Protein AF-A0AAQ4FIK1-F1 (afdb_monomer_lite)

Sequence (157 aa):
MRRLEMDLELRKTTALIERERARQLELQAGSPQGSLAGERQTREEPLAYFVKRLKSFLIPIPIVPEVPVWLEGIESILRSYKLPDEVKSDLLLPLESGRISHLFSKLSTEQLESYDRVKKTILSELRLSPGDYLRPARNETWLHFASRIESYHAVCM

Organism: Amblyomma americanum (NCBI:txid6943)

Radius of gyration: 33.9 Å; chains: 1; bounding box: 56×31×108 Å

Foldseek 3Di:
DVVVVVVVVVVVVVVVVVVVVVVVVCVVVPDDDDDVPPPVVVVVVVVVVVVVVLVVQLAAQDPDLQNLVSVVSVVVVCVVVVDQQLVVLVSNQVSDDPQCVVVVVVDDSVQSNHNVSSVVSVLVSSPDDPVLLVDPDDPDDPVNSVVSNVSNVVPPD

Structure (mmCIF, N/CA/C/O backbone):
data_AF-A0AAQ4FIK1-F1
#
_entry.id   AF-A0AAQ4FIK1-F1
#
loop_
_atom_site.group_PDB
_atom_site.id
_atom_site.type_symbol
_atom_site.label_atom_id
_atom_site.label_alt_id
_atom_site.label_comp_id
_atom_site.label_asym_id
_atom_site.label_entity_id
_atom_site.label_seq_id
_atom_site.pdbx_PDB_ins_code
_atom_site.Cartn_x
_atom_site.Cartn_y
_atom_site.Cartn_z
_atom_site.occupancy
_atom_site.B_iso_or_equiv
_atom_site.auth_seq_id
_atom_site.auth_comp_id
_atom_site.auth_asym_id
_atom_site.auth_atom_id
_atom_site.pdbx_PDB_model_num
ATOM 1 N N . MET A 1 1 ? -31.280 16.502 89.162 1.00 61.34 1 MET A N 1
ATOM 2 C CA . MET A 1 1 ? -30.164 17.157 88.447 1.00 61.34 1 MET A CA 1
ATOM 3 C C . MET A 1 1 ? -29.283 16.140 87.720 1.00 61.34 1 MET A C 1
ATOM 5 O O . MET A 1 1 ? -29.426 16.058 86.513 1.00 61.34 1 MET A O 1
ATOM 9 N N . ARG A 1 2 ? -28.543 15.244 88.398 1.00 70.56 2 ARG A N 1
ATOM 10 C CA . ARG A 1 2 ? -27.608 14.289 87.741 1.00 70.56 2 ARG A CA 1
ATOM 11 C C . ARG A 1 2 ? -28.176 13.380 86.635 1.00 70.56 2 ARG A C 1
ATOM 13 O O . ARG A 1 2 ? -27.491 13.121 85.658 1.00 70.56 2 ARG A O 1
ATOM 20 N N . ARG A 1 3 ? -29.420 12.894 86.751 1.00 71.81 3 ARG A N 1
ATOM 21 C CA . ARG A 1 3 ? -30.043 12.070 85.688 1.00 71.81 3 ARG A CA 1
ATOM 22 C C . ARG A 1 3 ? -30.346 12.865 84.416 1.00 71.81 3 ARG A C 1
ATOM 24 O O . ARG A 1 3 ? -30.186 12.340 83.328 1.00 71.81 3 ARG A O 1
ATOM 31 N N . LEU A 1 4 ? -30.746 14.128 84.564 1.00 82.12 4 LEU A N 1
ATOM 32 C CA . LEU A 1 4 ? -31.037 15.003 83.427 1.00 82.12 4 LEU A CA 1
ATOM 33 C C . LEU A 1 4 ? -29.752 15.400 82.701 1.00 82.12 4 LEU A C 1
ATOM 35 O O . LEU A 1 4 ? -29.753 15.476 81.482 1.00 82.12 4 LEU A O 1
ATOM 39 N N . GLU A 1 5 ? -28.661 15.610 83.438 1.00 83.44 5 GLU A N 1
ATOM 40 C CA . GLU A 1 5 ? -27.334 15.865 82.863 1.00 83.44 5 GLU A CA 1
ATOM 41 C C . GLU A 1 5 ? -26.837 14.653 82.066 1.00 83.44 5 GLU A C 1
ATOM 43 O O . GLU A 1 5 ? -26.422 14.808 80.920 1.00 83.44 5 GLU A O 1
ATOM 48 N N . MET A 1 6 ? -26.987 13.449 82.624 1.00 85.62 6 MET A N 1
ATOM 49 C CA . MET A 1 6 ? -26.626 12.192 81.964 1.00 85.62 6 MET A CA 1
ATOM 50 C C . MET A 1 6 ? -27.454 11.935 80.693 1.00 85.62 6 MET A C 1
ATOM 52 O O . MET A 1 6 ? -26.894 11.569 79.663 1.00 85.62 6 MET A O 1
ATOM 56 N N . ASP A 1 7 ? -28.765 12.193 80.715 1.00 86.31 7 ASP A N 1
ATOM 57 C CA . ASP A 1 7 ? -29.617 12.077 79.521 1.00 86.31 7 ASP A CA 1
ATOM 58 C C . ASP A 1 7 ? -29.239 13.098 78.437 1.00 86.31 7 ASP A C 1
ATOM 60 O O . ASP A 1 7 ? -29.329 12.821 77.238 1.00 86.31 7 ASP A O 1
ATOM 64 N N . LEU A 1 8 ? -28.803 14.291 78.845 1.00 90.50 8 LEU A N 1
ATOM 65 C CA . LEU A 1 8 ? -28.378 15.351 77.933 1.00 90.50 8 LEU A CA 1
ATOM 66 C C . LEU A 1 8 ? -27.020 15.015 77.299 1.00 90.50 8 LEU A C 1
ATOM 68 O O . LEU A 1 8 ? -26.833 15.236 76.102 1.00 90.50 8 LEU A O 1
ATOM 72 N N . GLU A 1 9 ? -26.098 14.427 78.062 1.00 86.62 9 GLU A N 1
ATOM 73 C CA . GLU A 1 9 ? -24.845 13.883 77.532 1.00 86.62 9 GLU A CA 1
ATOM 74 C C . GLU A 1 9 ? -25.092 12.730 76.561 1.00 86.62 9 GLU A C 1
ATOM 76 O O . GLU A 1 9 ? -24.559 12.751 75.451 1.00 86.62 9 GLU A O 1
ATOM 81 N N . LEU A 1 10 ? -25.976 11.789 76.904 1.00 85.75 10 LEU A N 1
ATOM 82 C CA . LEU A 1 10 ? -26.337 10.684 76.015 1.00 85.75 10 LEU A CA 1
ATOM 83 C C . LEU A 1 10 ? -26.897 11.202 74.686 1.00 85.75 10 LEU A C 1
ATOM 85 O O . LEU A 1 10 ? -26.406 10.815 73.627 1.00 85.75 10 LEU A O 1
ATOM 89 N N . ARG A 1 11 ? -27.823 12.168 74.719 1.00 86.69 11 ARG A N 1
ATOM 90 C CA . ARG A 1 11 ? -28.370 12.792 73.499 1.00 86.69 11 ARG A CA 1
ATOM 91 C C . ARG A 1 11 ? -27.316 13.515 72.662 1.00 86.69 11 ARG A C 1
ATOM 93 O O . ARG A 1 11 ? -27.373 13.482 71.434 1.00 86.69 11 ARG A O 1
ATOM 100 N N . LYS A 1 12 ? -26.346 14.170 73.307 1.00 86.81 12 LYS A N 1
ATOM 101 C CA . LYS A 1 12 ? -25.224 14.808 72.604 1.00 86.81 12 LYS A CA 1
ATOM 102 C C . LYS A 1 12 ? -24.341 13.767 71.921 1.00 86.81 12 LYS A C 1
ATOM 104 O O . LYS A 1 12 ? -23.968 13.961 70.767 1.00 86.81 12 LYS A O 1
ATOM 109 N N . THR A 1 13 ? -24.040 12.657 72.597 1.00 85.94 13 THR A N 1
ATOM 110 C CA . THR A 1 13 ? -23.215 11.586 72.016 1.00 85.94 13 THR A CA 1
ATOM 111 C C . THR A 1 13 ? -23.900 10.901 70.836 1.00 85.94 13 THR A C 1
ATOM 113 O O . THR A 1 13 ? -23.260 10.702 69.805 1.00 85.94 13 THR A O 1
ATOM 116 N N . THR A 1 14 ? -25.204 10.621 70.919 1.00 86.81 14 THR A N 1
ATOM 117 C CA . THR A 1 14 ? -25.946 10.001 69.812 1.00 86.81 14 THR A CA 1
ATOM 118 C C . THR A 1 14 ? -26.007 10.914 68.590 1.00 86.81 14 THR A C 1
ATOM 120 O O . THR A 1 14 ? -25.747 10.452 67.483 1.00 86.81 14 THR A O 1
ATOM 123 N N . ALA A 1 15 ? -26.238 12.217 68.786 1.00 88.06 15 ALA A N 1
ATOM 124 C CA . ALA A 1 15 ? -26.264 13.190 67.692 1.00 88.06 15 ALA A CA 1
ATOM 125 C C . ALA A 1 15 ? -24.904 13.320 66.977 1.00 88.06 15 ALA A C 1
ATOM 127 O O . ALA A 1 15 ? -24.850 13.498 65.759 1.00 88.06 15 ALA A O 1
ATOM 128 N N . LEU A 1 16 ? -23.792 13.205 67.713 1.00 84.75 16 LEU A N 1
ATOM 129 C CA . LEU A 1 16 ? -22.450 13.202 67.121 1.00 84.75 16 LEU A CA 1
ATOM 130 C C . LEU A 1 16 ? -22.192 11.934 66.297 1.00 84.75 16 LEU A C 1
ATOM 132 O O . LEU A 1 16 ? -21.652 12.026 65.196 1.00 84.75 16 LEU A O 1
ATOM 136 N N . ILE A 1 17 ? -22.617 10.771 66.798 1.00 88.56 17 ILE A N 1
ATOM 137 C CA . ILE A 1 17 ? -22.482 9.489 66.090 1.00 88.56 17 ILE A CA 1
ATOM 138 C C . ILE A 1 17 ? -23.308 9.492 64.798 1.00 88.56 17 ILE A C 1
ATOM 140 O O . ILE A 1 17 ? -22.825 9.046 63.758 1.00 88.56 17 ILE A O 1
ATOM 144 N N . GLU A 1 18 ? -24.536 10.009 64.838 1.00 84.69 18 GLU A N 1
ATOM 145 C CA . GLU A 1 18 ? -25.390 10.134 63.651 1.00 84.69 18 GLU A CA 1
ATOM 146 C C . GLU A 1 18 ? -24.787 11.080 62.609 1.00 84.69 18 GLU A C 1
ATOM 148 O O . GLU A 1 18 ? -24.756 10.746 61.424 1.00 84.69 18 GLU A O 1
ATOM 153 N N . ARG A 1 19 ? -24.230 12.217 63.046 1.00 82.19 19 ARG A N 1
ATOM 154 C CA . ARG A 1 19 ? -23.556 13.171 62.157 1.00 82.19 19 ARG A CA 1
ATOM 155 C C . ARG A 1 19 ? -22.322 12.568 61.484 1.00 82.19 19 ARG A C 1
ATOM 157 O O . ARG A 1 19 ? -22.110 12.801 60.296 1.00 82.19 19 ARG A O 1
ATOM 164 N N . GLU A 1 20 ? -21.529 11.787 62.213 1.00 79.00 20 GLU A N 1
ATOM 165 C CA . GLU A 1 20 ? -20.343 11.135 61.647 1.00 79.00 20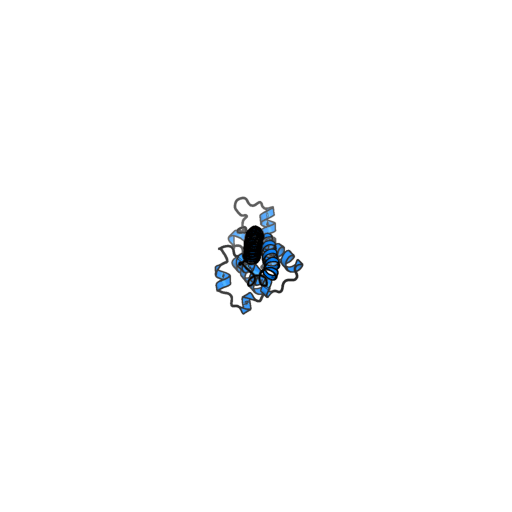 GLU A CA 1
ATOM 166 C C . GLU A 1 20 ? -20.727 10.025 60.656 1.00 79.00 20 GLU A C 1
ATOM 168 O O . GLU A 1 20 ? -20.128 9.916 59.588 1.00 79.00 20 GLU A O 1
ATOM 173 N N . ARG A 1 21 ? -21.792 9.262 60.942 1.00 83.00 21 ARG A N 1
ATOM 174 C CA . ARG A 1 21 ? -22.344 8.273 59.999 1.00 83.00 21 ARG A CA 1
ATOM 175 C C . ARG A 1 21 ? -22.876 8.922 58.723 1.00 83.00 21 ARG A C 1
ATOM 177 O O . ARG A 1 21 ? -22.617 8.407 57.639 1.00 83.00 21 ARG A O 1
ATOM 184 N N . ALA A 1 22 ? -23.573 10.054 58.836 1.00 80.75 22 ALA A N 1
ATOM 185 C CA . ALA A 1 22 ? -24.038 10.816 57.677 1.00 80.75 22 ALA A CA 1
ATOM 186 C C . ALA A 1 22 ? -22.858 11.306 56.821 1.00 80.75 22 ALA A C 1
ATOM 188 O O . ALA A 1 22 ? -22.870 11.142 55.605 1.00 80.75 22 ALA A O 1
ATOM 189 N N . ARG A 1 23 ? -21.788 11.795 57.462 1.00 80.25 23 ARG A N 1
ATOM 190 C CA . ARG A 1 23 ? -20.560 12.218 56.776 1.00 80.25 23 ARG A CA 1
ATOM 191 C C . ARG A 1 23 ? -19.854 11.058 56.067 1.00 80.25 23 ARG A C 1
ATOM 193 O O . ARG A 1 23 ? -19.359 11.230 54.958 1.00 80.25 23 ARG A O 1
ATOM 200 N N . GLN A 1 24 ? -19.820 9.874 56.679 1.00 77.06 24 GLN A N 1
ATOM 201 C CA . GLN A 1 24 ? -19.264 8.668 56.055 1.00 77.06 24 GLN A CA 1
ATOM 202 C C . GLN A 1 24 ? -20.101 8.188 54.862 1.00 77.06 24 GLN A C 1
ATOM 204 O O . GLN A 1 24 ? -19.531 7.786 53.851 1.00 77.06 24 GLN A O 1
ATOM 209 N N . LEU A 1 25 ? -21.433 8.272 54.947 1.00 70.44 25 LEU A N 1
ATOM 210 C CA . LEU A 1 25 ? -22.330 7.972 53.827 1.00 70.44 25 LEU A CA 1
ATOM 211 C C . LEU A 1 25 ? -22.164 8.978 52.682 1.00 70.44 25 LEU A C 1
ATOM 213 O O . LEU A 1 25 ? -22.141 8.568 51.529 1.00 70.44 25 LEU A O 1
ATOM 217 N N . GLU A 1 26 ? -21.975 10.265 52.979 1.00 68.81 26 GLU A N 1
ATOM 218 C CA . GLU A 1 26 ? -21.667 11.288 51.969 1.00 68.81 26 GLU A CA 1
ATOM 219 C C . GLU A 1 26 ? -20.290 11.077 51.325 1.00 68.81 26 GLU A C 1
ATOM 221 O O . GLU A 1 26 ? -20.147 11.270 50.122 1.00 68.81 26 GLU A O 1
ATOM 226 N N . LEU A 1 27 ? -19.288 10.620 52.083 1.00 66.00 27 LEU A N 1
ATOM 227 C CA . LEU A 1 27 ? -17.973 10.246 51.546 1.00 66.00 27 LEU A CA 1
ATOM 228 C C . LEU A 1 27 ? -18.031 8.977 50.677 1.00 66.00 27 LEU A C 1
ATOM 230 O O . LEU A 1 27 ? -17.280 8.875 49.712 1.00 66.00 27 LEU A O 1
ATOM 234 N N . GLN A 1 28 ? -18.924 8.029 50.986 1.00 60.69 28 GLN A N 1
ATOM 235 C CA . GLN A 1 28 ? -19.163 6.838 50.157 1.00 60.69 28 GLN A CA 1
ATOM 236 C C . GLN A 1 28 ? -20.046 7.129 48.932 1.00 60.69 28 GLN A C 1
ATOM 238 O O . GLN A 1 28 ? -19.845 6.526 47.881 1.00 60.69 28 GLN A O 1
ATOM 243 N N . ALA A 1 29 ? -20.998 8.061 49.038 1.00 62.69 29 ALA A N 1
ATOM 244 C CA . ALA A 1 29 ? -21.855 8.501 47.934 1.00 62.69 29 ALA A CA 1
ATOM 245 C C . ALA A 1 29 ? -21.169 9.544 47.028 1.00 62.69 29 ALA A C 1
ATOM 247 O O . ALA A 1 29 ? -21.530 9.701 45.862 1.00 62.69 29 ALA A O 1
ATOM 248 N N . GLY A 1 30 ? -20.149 10.235 47.541 1.00 50.31 30 GLY A N 1
ATOM 249 C CA . GLY A 1 30 ? -19.301 11.195 46.840 1.00 50.31 30 GLY A CA 1
ATOM 250 C C . GLY A 1 30 ? -18.227 10.539 45.971 1.00 50.31 30 GLY A C 1
ATOM 251 O O . GLY A 1 30 ? -17.042 10.814 46.128 1.00 50.31 30 GLY A O 1
ATOM 252 N N . SER A 1 31 ? -18.635 9.701 45.020 1.00 43.28 31 SER A N 1
ATOM 253 C CA . SER A 1 31 ? -17.863 9.434 43.796 1.00 43.28 31 SER A CA 1
ATOM 254 C C . SER A 1 31 ? -18.781 9.495 42.575 1.00 43.28 31 SER A C 1
ATOM 256 O O . SER A 1 31 ? -19.230 8.464 42.077 1.00 43.28 31 SER A O 1
ATOM 258 N N . PRO A 1 32 ? -19.083 10.696 42.056 1.00 52.56 32 PRO A N 1
ATOM 259 C CA . PRO A 1 32 ? -19.741 10.847 40.775 1.00 52.56 32 PRO A CA 1
ATOM 260 C C . PRO A 1 32 ? -18.686 11.146 39.709 1.00 52.56 32 PRO A C 1
ATOM 262 O O . PRO A 1 32 ? -18.348 12.306 39.498 1.00 52.56 32 PRO A O 1
ATOM 265 N N . GLN A 1 33 ? -18.183 10.124 39.013 1.00 43.94 33 GLN A N 1
ATOM 266 C CA . GLN A 1 33 ? -17.722 10.294 37.630 1.00 43.94 33 GLN A CA 1
ATOM 267 C C . GLN A 1 33 ? -17.548 8.946 36.913 1.00 43.94 33 GLN A C 1
ATOM 269 O O . GLN A 1 33 ? -16.625 8.190 37.187 1.00 43.94 33 GLN A O 1
ATOM 274 N N . GLY A 1 34 ? -18.432 8.698 35.937 1.00 42.19 34 GLY A N 1
ATOM 275 C CA . GLY A 1 34 ? -18.149 7.839 34.783 1.00 42.19 34 GLY A CA 1
ATOM 276 C C . GLY A 1 34 ? -18.676 6.402 34.836 1.00 42.19 34 GLY A C 1
ATOM 277 O O . GLY A 1 34 ? -17.900 5.466 34.952 1.00 42.19 34 GLY A O 1
ATOM 278 N N . SER A 1 35 ? -19.980 6.182 34.651 1.00 41.78 35 SER A N 1
ATOM 279 C CA . SER A 1 35 ? -20.513 4.831 34.351 1.00 41.78 35 SER A CA 1
ATOM 280 C C . SER A 1 35 ? -21.484 4.789 33.169 1.00 41.78 35 SER A C 1
ATOM 282 O O . SER A 1 35 ? -22.303 3.889 33.059 1.00 41.78 35 SER A O 1
ATOM 284 N N . LEU A 1 36 ? -21.348 5.726 32.226 1.00 44.84 36 LEU A N 1
ATOM 285 C CA . LEU A 1 36 ? -22.012 5.652 30.913 1.00 44.84 36 LEU A CA 1
ATOM 286 C C . LEU A 1 36 ? -21.019 5.630 29.733 1.00 44.84 36 LEU A C 1
ATOM 288 O O . LEU A 1 36 ? -21.421 5.768 28.584 1.00 44.84 36 LEU A O 1
ATOM 292 N N . ALA A 1 37 ? -19.723 5.426 30.001 1.00 42.28 37 ALA A N 1
ATOM 293 C CA . ALA A 1 37 ? -18.670 5.313 28.980 1.00 42.28 37 ALA A CA 1
ATOM 294 C C . ALA A 1 37 ? -17.987 3.927 28.935 1.00 42.28 37 ALA A C 1
ATOM 296 O O . ALA A 1 37 ? -17.124 3.696 28.093 1.00 42.28 37 ALA A O 1
ATOM 297 N N . GLY A 1 38 ? -18.376 2.993 29.811 1.00 41.16 38 GLY A N 1
ATOM 298 C CA . GLY A 1 38 ? -17.659 1.727 30.023 1.00 41.16 38 GLY A CA 1
ATOM 299 C C . GLY A 1 38 ? -17.858 0.648 28.954 1.00 41.16 38 GLY A C 1
ATOM 300 O O . GLY A 1 38 ? -17.081 -0.298 28.911 1.00 41.16 38 GLY A O 1
ATOM 301 N N . GLU A 1 39 ? -18.845 0.780 28.065 1.00 44.66 39 GLU A N 1
ATOM 302 C CA . GLU A 1 39 ? -19.131 -0.255 27.052 1.00 44.66 39 GLU A CA 1
ATOM 303 C C . GLU A 1 39 ? -18.554 0.045 25.660 1.00 44.66 39 GLU A C 1
ATOM 305 O O . GLU A 1 39 ? -18.579 -0.819 24.786 1.00 44.66 39 GLU A O 1
ATOM 310 N N . ARG A 1 40 ? -17.980 1.236 25.430 1.00 45.97 40 ARG A N 1
ATOM 311 C CA . ARG A 1 40 ? -17.249 1.527 24.176 1.00 45.97 40 ARG A CA 1
ATOM 312 C C . ARG A 1 40 ? -15.749 1.247 24.275 1.00 45.97 40 ARG A C 1
ATOM 314 O O . ARG A 1 40 ? -15.122 0.925 23.270 1.00 45.97 40 ARG A O 1
ATOM 321 N N . GLN A 1 41 ? -15.184 1.285 25.480 1.00 46.22 41 GLN A N 1
ATOM 322 C CA . GLN A 1 41 ? -13.737 1.172 25.690 1.00 46.22 41 GLN A CA 1
ATOM 323 C C . GLN A 1 41 ? -13.179 -0.244 25.495 1.00 46.22 41 GLN A C 1
ATOM 325 O O . GLN A 1 41 ? -12.049 -0.397 25.042 1.00 46.22 41 GLN A O 1
ATOM 330 N N . THR A 1 42 ? -13.973 -1.291 25.717 1.00 47.94 42 THR A N 1
ATOM 331 C CA . THR A 1 42 ? -13.493 -2.681 25.608 1.00 47.94 42 THR A CA 1
ATOM 332 C C . THR A 1 42 ? -13.340 -3.171 24.164 1.00 47.94 42 THR A C 1
ATOM 334 O O . THR A 1 42 ? -12.629 -4.144 23.919 1.00 47.94 42 THR A O 1
ATOM 337 N N . ARG A 1 43 ? -13.982 -2.512 23.186 1.00 49.44 43 ARG A N 1
ATOM 338 C CA . ARG A 1 43 ? -13.912 -2.899 21.762 1.00 49.44 43 ARG A CA 1
ATOM 339 C C . ARG A 1 43 ? -12.945 -2.040 20.942 1.00 49.44 43 ARG A C 1
ATOM 341 O O . ARG A 1 43 ? -12.443 -2.509 19.921 1.00 49.44 43 ARG A O 1
ATOM 348 N N . GLU A 1 44 ? -12.644 -0.825 21.397 1.00 52.31 44 GLU A N 1
ATOM 349 C CA . GLU A 1 44 ? -11.694 0.082 20.740 1.00 52.31 44 GLU A CA 1
ATOM 350 C C . GLU A 1 44 ? -10.226 -0.259 21.044 1.00 52.31 44 GLU A C 1
ATOM 352 O O . GLU A 1 44 ? -9.384 -0.120 20.158 1.00 52.31 44 GLU A O 1
ATOM 357 N N . GLU A 1 45 ? -9.906 -0.780 22.234 1.00 55.28 45 GLU A N 1
ATOM 358 C CA . GLU A 1 45 ? -8.543 -1.219 22.588 1.00 55.28 45 GLU A CA 1
ATOM 359 C C . GLU A 1 45 ? -7.975 -2.307 21.650 1.00 55.28 45 GLU A C 1
ATOM 361 O O . GLU A 1 45 ? -6.834 -2.158 21.195 1.00 55.28 45 GLU A O 1
ATOM 366 N N . PRO A 1 46 ? -8.741 -3.353 21.267 1.00 65.81 46 PRO A N 1
ATOM 367 C CA . PRO A 1 46 ? -8.312 -4.311 20.253 1.00 65.81 46 PRO A CA 1
ATOM 368 C C . PRO A 1 46 ? -8.043 -3.651 18.900 1.00 65.81 46 PRO A C 1
ATOM 370 O O . PRO A 1 46 ? -6.996 -3.882 18.297 1.00 65.81 46 PRO A O 1
ATOM 373 N N . LEU A 1 47 ? -8.958 -2.801 18.419 1.00 63.97 47 LEU A N 1
ATOM 374 C CA . LEU A 1 47 ? -8.834 -2.171 17.103 1.00 63.97 47 LEU A CA 1
ATOM 375 C C . LEU A 1 47 ? -7.636 -1.216 17.058 1.00 63.97 47 LEU A C 1
ATOM 377 O O . LEU A 1 47 ? -6.835 -1.276 16.130 1.00 63.97 47 LEU A O 1
ATOM 381 N N . ALA A 1 48 ? -7.467 -0.381 18.084 1.00 65.06 48 ALA A N 1
ATOM 382 C CA . ALA A 1 48 ? -6.332 0.525 18.208 1.00 65.06 48 ALA A CA 1
ATOM 383 C C . ALA A 1 48 ? -5.001 -0.240 18.276 1.00 65.06 48 ALA A C 1
ATOM 385 O O . ALA A 1 48 ? -4.018 0.179 17.658 1.00 65.06 48 ALA A O 1
ATOM 386 N N . TYR A 1 49 ? -4.972 -1.388 18.960 1.00 68.75 49 TYR A N 1
ATOM 387 C CA . TYR A 1 49 ? -3.822 -2.290 18.979 1.00 68.75 49 TYR A CA 1
ATOM 388 C C . TYR A 1 49 ? -3.500 -2.841 17.582 1.00 68.75 49 TYR A C 1
ATOM 390 O O . TYR A 1 49 ? -2.349 -2.756 17.147 1.00 68.75 49 TYR A O 1
ATOM 398 N N . PHE A 1 50 ? -4.499 -3.337 16.843 1.00 66.25 50 PHE A N 1
ATOM 399 C CA . PHE A 1 50 ? -4.306 -3.837 15.477 1.00 66.25 50 PHE A CA 1
ATOM 400 C C . PHE A 1 50 ? -3.882 -2.734 14.511 1.00 66.25 50 PHE A C 1
ATOM 402 O O . PHE A 1 50 ? -2.945 -2.939 13.747 1.00 66.25 50 PHE A O 1
ATOM 409 N N . VAL A 1 51 ? -4.490 -1.549 14.589 1.00 66.88 51 VAL A N 1
ATOM 410 C CA . VAL A 1 51 ? -4.110 -0.380 13.784 1.00 66.88 51 VAL A CA 1
ATOM 411 C C . VAL A 1 51 ? -2.679 0.047 14.096 1.00 66.88 51 VAL A C 1
ATOM 413 O O . VAL A 1 51 ? -1.915 0.321 13.176 1.00 66.88 51 VAL A O 1
ATOM 416 N N . LYS A 1 52 ? -2.271 0.067 15.370 1.00 68.31 52 LYS A N 1
ATOM 417 C CA . LYS A 1 52 ? -0.890 0.380 15.766 1.00 68.31 52 LYS A CA 1
ATOM 418 C C . LYS A 1 52 ? 0.099 -0.657 15.229 1.00 68.31 52 LYS A C 1
ATOM 420 O O . LYS A 1 52 ? 1.165 -0.284 14.744 1.00 68.31 52 LYS A O 1
ATOM 425 N N . ARG A 1 53 ? -0.262 -1.942 15.275 1.00 68.44 53 ARG A N 1
ATOM 426 C CA . ARG A 1 53 ? 0.558 -3.032 14.731 1.00 68.44 53 ARG A CA 1
ATOM 427 C C . ARG A 1 53 ? 0.660 -2.948 13.212 1.00 68.44 53 ARG A C 1
ATOM 429 O O . ARG A 1 53 ? 1.761 -2.972 12.681 1.00 68.44 53 ARG A O 1
ATOM 436 N N . LEU A 1 54 ? -0.463 -2.771 12.523 1.00 66.38 54 LEU A N 1
ATOM 437 C CA . LEU A 1 54 ? -0.508 -2.604 11.073 1.00 66.38 54 LEU A CA 1
ATOM 438 C C . LEU A 1 54 ? 0.300 -1.380 10.649 1.00 66.38 54 LEU A C 1
ATOM 440 O O . LEU A 1 54 ? 1.200 -1.524 9.839 1.00 66.38 54 LEU A O 1
ATOM 444 N N . LYS A 1 55 ? 0.111 -0.216 11.278 1.00 65.44 55 LYS A N 1
ATOM 445 C CA . LYS A 1 55 ? 0.927 0.982 11.008 1.00 65.44 55 LYS A CA 1
ATOM 446 C C . LYS A 1 55 ? 2.427 0.756 11.204 1.00 65.44 55 LYS A C 1
ATOM 448 O O . LYS A 1 55 ? 3.214 1.372 10.502 1.00 65.44 55 LYS A O 1
ATOM 453 N N . SER A 1 56 ? 2.833 -0.119 12.129 1.00 66.44 56 SER A N 1
ATOM 454 C CA . SER A 1 56 ? 4.252 -0.465 12.297 1.00 66.44 56 SER A CA 1
ATOM 455 C C . SER A 1 56 ? 4.813 -1.340 11.168 1.00 66.44 56 SER A C 1
ATOM 457 O O . SER A 1 56 ? 6.016 -1.318 10.934 1.00 66.44 56 SER A O 1
ATOM 459 N N . PHE A 1 57 ? 3.957 -2.081 10.457 1.00 64.50 57 PHE A N 1
ATOM 460 C CA . PHE A 1 57 ? 4.333 -2.907 9.303 1.00 64.50 57 PHE A CA 1
ATOM 461 C C . PHE A 1 57 ? 4.166 -2.185 7.967 1.00 64.50 57 PHE A C 1
ATOM 463 O O . PHE A 1 57 ? 4.864 -2.484 7.001 1.00 64.50 57 PHE A O 1
ATOM 470 N N . LEU A 1 58 ? 3.230 -1.245 7.909 1.00 66.44 58 LEU A N 1
ATOM 471 C CA . LEU A 1 58 ? 2.918 -0.476 6.724 1.00 66.44 58 LEU A CA 1
ATOM 472 C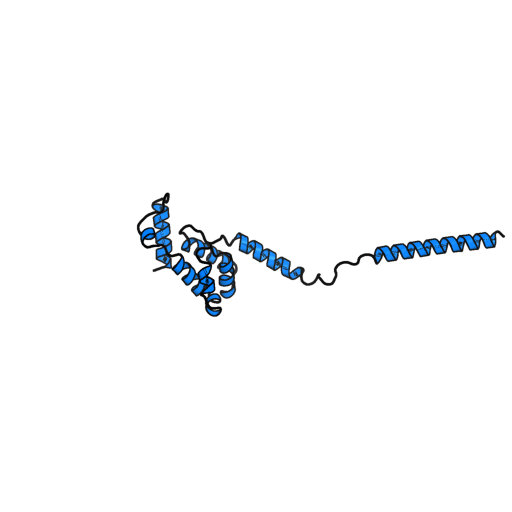 C . LEU A 1 58 ? 3.893 0.705 6.624 1.00 66.44 58 LEU A C 1
ATOM 474 O O . LEU A 1 58 ? 3.595 1.837 7.002 1.00 66.44 58 LEU A O 1
ATOM 478 N N . ILE A 1 59 ? 5.103 0.399 6.155 1.00 67.38 59 ILE A N 1
ATOM 479 C CA . ILE A 1 59 ? 6.106 1.400 5.785 1.00 67.38 59 ILE A CA 1
ATOM 480 C C . ILE A 1 59 ? 5.518 2.221 4.626 1.00 67.38 59 ILE A C 1
ATOM 482 O O . ILE A 1 59 ? 5.025 1.609 3.673 1.00 67.38 59 ILE A O 1
ATOM 486 N N . PRO A 1 60 ? 5.557 3.568 4.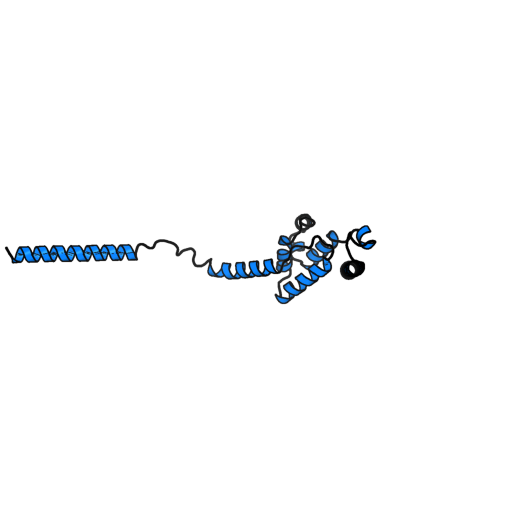673 1.00 66.62 60 PRO A N 1
ATOM 487 C CA . PRO A 1 60 ? 5.099 4.407 3.569 1.00 66.62 60 PRO A CA 1
ATOM 488 C C . PRO A 1 60 ? 5.734 3.983 2.247 1.00 66.62 60 PRO A C 1
ATOM 490 O O . PRO A 1 60 ? 6.871 3.504 2.234 1.00 66.62 60 PRO A O 1
ATOM 493 N N . ILE A 1 61 ? 5.020 4.197 1.140 1.00 66.00 61 ILE A N 1
ATOM 494 C CA . ILE A 1 61 ? 5.527 3.845 -0.189 1.00 66.00 61 ILE A CA 1
ATOM 495 C C . ILE A 1 61 ? 6.914 4.469 -0.387 1.00 66.00 61 ILE A C 1
ATOM 497 O O . ILE A 1 61 ? 7.046 5.696 -0.261 1.00 66.00 61 ILE A O 1
ATOM 501 N N . PRO A 1 62 ? 7.951 3.662 -0.682 1.00 63.94 62 PRO A N 1
ATOM 502 C CA . PRO A 1 62 ? 9.288 4.183 -0.867 1.00 63.94 62 PRO A CA 1
ATOM 503 C C . PRO A 1 62 ? 9.289 5.177 -2.029 1.00 63.94 62 PRO A C 1
ATOM 505 O O . PRO A 1 62 ? 8.727 4.942 -3.094 1.00 63.94 62 PRO A O 1
ATOM 508 N N . ILE A 1 63 ? 9.956 6.312 -1.818 1.00 61.19 63 ILE A N 1
ATOM 509 C CA . ILE A 1 63 ? 10.215 7.321 -2.862 1.00 61.19 63 ILE A CA 1
ATOM 510 C C . ILE A 1 63 ? 11.216 6.767 -3.904 1.00 61.19 63 ILE A C 1
ATOM 512 O O . ILE A 1 63 ? 11.333 7.286 -5.016 1.00 61.19 63 ILE A O 1
ATOM 516 N N . VAL A 1 64 ? 11.926 5.706 -3.507 1.00 62.34 64 VAL A N 1
ATOM 517 C CA . VAL A 1 64 ? 12.996 4.983 -4.197 1.00 62.34 64 VAL A CA 1
ATOM 518 C C . VAL A 1 64 ? 12.380 3.864 -5.049 1.00 62.34 64 VAL A C 1
ATOM 520 O O . VAL A 1 64 ? 11.315 3.351 -4.700 1.00 62.34 64 VAL A O 1
ATOM 523 N N . PRO A 1 65 ? 12.997 3.475 -6.174 1.00 62.47 65 PRO A N 1
ATOM 524 C CA . PRO A 1 65 ? 12.305 2.748 -7.218 1.00 62.47 65 PRO A CA 1
ATOM 525 C C . PRO A 1 65 ? 12.350 1.231 -6.989 1.00 62.47 65 PRO A C 1
ATOM 527 O O . PRO A 1 65 ? 12.787 0.470 -7.834 1.00 62.47 65 PRO A O 1
ATOM 530 N N . GLU A 1 66 ? 11.879 0.795 -5.827 1.00 72.69 66 GLU A N 1
ATOM 531 C CA . GLU A 1 66 ? 11.706 -0.616 -5.449 1.00 72.69 66 GLU A CA 1
ATOM 532 C C . GLU A 1 66 ? 10.236 -0.900 -5.110 1.00 72.69 66 GLU A C 1
ATOM 534 O O . GLU A 1 66 ? 9.909 -1.791 -4.330 1.00 72.69 66 GLU A O 1
ATOM 539 N N . VAL A 1 67 ? 9.322 -0.118 -5.693 1.00 78.81 67 VAL A N 1
ATOM 540 C CA . VAL A 1 67 ? 7.877 -0.212 -5.447 1.00 78.81 67 VAL A CA 1
ATOM 541 C C . VAL A 1 67 ? 7.337 -1.637 -5.650 1.00 78.81 67 VAL A C 1
ATOM 543 O O . VAL A 1 67 ? 6.561 -2.068 -4.798 1.00 78.81 67 VAL A O 1
ATOM 546 N N . PRO A 1 68 ? 7.744 -2.407 -6.685 1.00 82.62 68 PRO A N 1
ATOM 547 C CA . PRO A 1 68 ? 7.299 -3.792 -6.841 1.00 82.62 68 PRO A CA 1
ATOM 548 C C . PRO A 1 68 ? 7.714 -4.689 -5.666 1.00 82.62 68 PRO A C 1
ATOM 550 O O . PRO A 1 68 ? 6.871 -5.373 -5.092 1.00 82.62 68 PRO A O 1
ATOM 553 N N . VAL A 1 69 ? 8.983 -4.621 -5.251 1.00 80.88 69 VAL A N 1
ATOM 554 C CA . VAL A 1 69 ? 9.533 -5.416 -4.137 1.00 80.88 69 VAL A CA 1
ATOM 555 C C . VAL A 1 69 ? 8.881 -5.030 -2.809 1.00 80.88 69 VAL A C 1
ATOM 557 O O . VAL A 1 69 ? 8.513 -5.889 -2.007 1.00 80.88 69 VAL A O 1
ATOM 560 N N . TRP A 1 70 ? 8.682 -3.731 -2.580 1.00 82.00 70 TRP A N 1
ATOM 561 C CA . TRP A 1 70 ? 7.952 -3.232 -1.416 1.00 82.00 70 TRP A CA 1
ATOM 562 C C . TRP A 1 70 ? 6.515 -3.762 -1.378 1.00 82.00 70 TRP A C 1
ATOM 564 O O . TRP A 1 70 ? 6.050 -4.209 -0.327 1.00 82.00 70 TRP A O 1
ATOM 574 N N . LEU A 1 71 ? 5.827 -3.752 -2.523 1.00 83.25 71 LEU A N 1
ATOM 575 C CA . LEU A 1 71 ? 4.446 -4.207 -2.619 1.00 83.25 71 LEU A CA 1
ATOM 576 C C . LEU A 1 71 ? 4.341 -5.710 -2.333 1.00 83.25 71 LEU A C 1
ATOM 578 O O . LEU A 1 71 ? 3.453 -6.118 -1.590 1.00 83.25 71 LEU A O 1
ATOM 582 N N . GLU A 1 72 ? 5.273 -6.519 -2.841 1.00 84.19 72 GLU A N 1
ATOM 583 C CA . GLU A 1 72 ? 5.366 -7.947 -2.510 1.00 84.19 72 GLU A CA 1
ATOM 584 C C . GLU A 1 72 ? 5.586 -8.182 -1.009 1.00 84.19 72 GLU A C 1
ATOM 586 O O . GLU A 1 72 ? 4.940 -9.048 -0.407 1.00 84.19 72 GLU A O 1
ATOM 591 N N . GLY A 1 73 ? 6.450 -7.380 -0.380 1.00 82.88 73 GLY A N 1
ATOM 592 C CA . GLY A 1 73 ? 6.683 -7.426 1.063 1.00 82.88 73 GLY A CA 1
ATOM 593 C C . GLY A 1 73 ? 5.410 -7.155 1.868 1.00 82.88 73 GLY A C 1
ATOM 594 O O . GLY A 1 73 ? 5.070 -7.924 2.771 1.00 82.88 73 GLY A O 1
ATOM 595 N N . ILE A 1 74 ? 4.661 -6.108 1.506 1.00 81.44 74 ILE A N 1
ATOM 596 C CA . ILE A 1 74 ? 3.373 -5.802 2.144 1.00 81.44 74 ILE A CA 1
ATOM 597 C C . ILE A 1 74 ? 2.343 -6.894 1.858 1.00 81.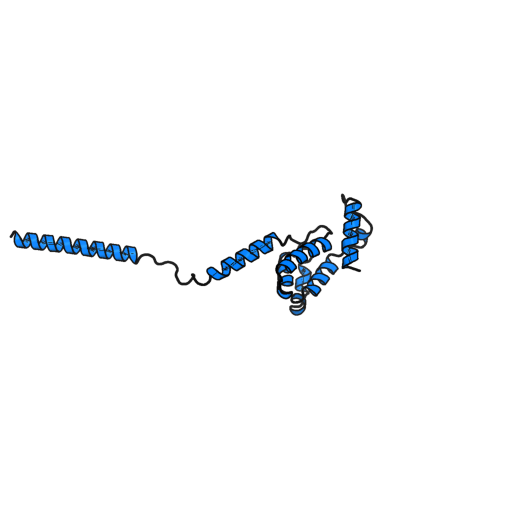44 74 ILE A C 1
ATOM 599 O O . ILE A 1 74 ? 1.656 -7.331 2.781 1.00 81.44 74 ILE A O 1
ATOM 603 N N . GLU A 1 75 ? 2.248 -7.388 0.625 1.00 85.75 75 GLU A N 1
ATOM 604 C CA . GLU A 1 75 ? 1.321 -8.464 0.272 1.00 85.75 75 GLU A CA 1
ATOM 605 C C . GLU A 1 75 ? 1.556 -9.727 1.090 1.00 85.75 75 GLU A C 1
ATOM 607 O O . GLU A 1 75 ? 0.592 -10.347 1.535 1.00 85.75 75 GLU A O 1
ATOM 612 N N . SER A 1 76 ? 2.814 -10.101 1.319 1.00 84.56 76 SER A N 1
ATOM 613 C CA . SER A 1 76 ? 3.161 -11.244 2.165 1.00 84.56 76 SER A CA 1
ATOM 614 C C . SER A 1 76 ? 2.595 -11.079 3.581 1.00 84.56 76 SER A C 1
ATOM 616 O O . SER A 1 76 ? 1.953 -11.986 4.122 1.00 84.56 76 SER A O 1
ATOM 618 N N . ILE A 1 77 ? 2.722 -9.874 4.146 1.00 82.25 77 ILE A N 1
ATOM 619 C CA . ILE A 1 77 ? 2.171 -9.536 5.460 1.00 82.25 77 ILE A CA 1
ATOM 620 C C . ILE A 1 77 ? 0.637 -9.579 5.420 1.00 82.25 77 ILE A C 1
ATOM 622 O O . ILE A 1 77 ? 0.030 -10.272 6.235 1.00 82.25 77 ILE A O 1
ATOM 626 N N . LEU A 1 78 ? -0.011 -8.919 4.457 1.00 83.44 78 LEU A N 1
ATOM 627 C CA . LEU A 1 78 ? -1.477 -8.895 4.345 1.00 83.44 78 LEU A CA 1
ATOM 628 C C . LEU A 1 78 ? -2.067 -10.302 4.135 1.00 83.44 78 LEU A C 1
ATOM 630 O O . LEU A 1 78 ? -3.104 -10.633 4.717 1.00 83.44 78 LEU A O 1
ATOM 634 N N . ARG A 1 79 ? -1.386 -11.155 3.356 1.00 84.75 79 ARG A N 1
ATOM 635 C CA . ARG A 1 79 ? -1.742 -12.571 3.162 1.00 84.75 79 ARG A CA 1
ATOM 636 C C . ARG A 1 79 ? -1.626 -13.362 4.460 1.00 84.75 79 ARG A C 1
ATOM 638 O O . ARG A 1 79 ? -2.511 -14.168 4.741 1.00 84.75 79 ARG A O 1
ATOM 645 N N . SER A 1 80 ? -0.598 -13.105 5.275 1.00 84.19 80 SER A N 1
ATOM 646 C CA . SER A 1 80 ? -0.432 -13.781 6.572 1.00 84.19 80 SER A CA 1
ATOM 647 C C . SER A 1 80 ? -1.616 -13.542 7.520 1.00 84.19 80 SER A C 1
ATOM 649 O O . SER A 1 80 ? -2.015 -14.450 8.249 1.00 84.19 80 SER A O 1
ATOM 651 N N . TYR A 1 81 ? -2.241 -12.363 7.438 1.00 81.75 81 TYR A N 1
ATOM 652 C CA . TYR A 1 81 ? -3.415 -11.991 8.233 1.00 81.75 81 TYR A CA 1
ATOM 653 C C . TYR A 1 81 ? -4.761 -12.330 7.567 1.00 81.75 81 TYR A C 1
ATOM 655 O O . TYR A 1 81 ? -5.801 -12.074 8.169 1.00 81.75 81 TYR A O 1
ATOM 663 N N . LYS A 1 82 ? -4.764 -12.924 6.361 1.00 81.62 82 LYS A N 1
ATOM 664 C CA . LYS A 1 82 ? -5.972 -13.328 5.608 1.00 81.62 82 LYS A CA 1
ATOM 665 C C . LYS A 1 82 ? -7.018 -12.213 5.471 1.00 81.62 82 LYS A C 1
ATOM 667 O O . LYS A 1 82 ? -8.213 -12.447 5.643 1.00 81.62 82 LYS A O 1
ATOM 672 N N . LEU A 1 83 ? -6.566 -10.996 5.185 1.00 82.38 83 LEU A N 1
ATOM 673 C CA . LEU A 1 83 ? -7.465 -9.850 5.073 1.00 82.38 83 LEU A CA 1
ATOM 674 C C . LEU A 1 83 ? -8.350 -9.945 3.809 1.00 82.38 83 LEU A C 1
ATOM 676 O O . LEU A 1 83 ? -7.860 -10.420 2.777 1.00 82.38 83 LEU A O 1
ATOM 680 N N . PRO A 1 84 ? -9.617 -9.495 3.870 1.00 82.38 84 PRO A N 1
ATOM 681 C CA . PRO A 1 84 ? -10.454 -9.269 2.689 1.00 82.38 84 PRO A CA 1
ATOM 682 C C . PRO A 1 84 ? -9.851 -8.206 1.764 1.00 82.38 84 PRO A C 1
ATOM 684 O O . PRO A 1 84 ? -9.095 -7.346 2.224 1.00 82.38 84 PRO A O 1
ATOM 687 N N . ASP A 1 85 ? -10.161 -8.266 0.471 1.00 80.31 85 ASP A N 1
ATOM 688 C CA . ASP A 1 85 ? -9.549 -7.384 -0.530 1.00 80.31 85 ASP A CA 1
ATOM 689 C C . ASP A 1 85 ? -9.940 -5.917 -0.337 1.00 80.31 85 ASP A C 1
ATOM 691 O O . ASP A 1 85 ? -9.084 -5.044 -0.480 1.00 80.31 85 ASP A O 1
ATOM 695 N N . GLU A 1 86 ? -11.166 -5.661 0.111 1.00 78.94 86 GLU A N 1
ATOM 696 C CA . GLU A 1 86 ? -11.672 -4.319 0.402 1.00 78.94 86 GLU A CA 1
ATOM 697 C C . GLU A 1 86 ? -10.827 -3.668 1.510 1.00 78.94 86 GLU A C 1
ATOM 699 O O . GLU A 1 86 ? -10.347 -2.543 1.387 1.00 78.94 86 GLU A O 1
ATOM 704 N N . VAL A 1 87 ? -10.525 -4.443 2.557 1.00 80.06 87 VAL A N 1
ATOM 705 C CA . VAL A 1 87 ? -9.702 -3.992 3.688 1.00 80.06 87 VAL A CA 1
ATOM 706 C C . VAL A 1 87 ? -8.246 -3.778 3.272 1.00 80.06 87 VAL A C 1
ATOM 708 O O . VAL A 1 87 ? -7.587 -2.868 3.771 1.00 80.06 87 VAL A O 1
ATOM 711 N N . LYS A 1 88 ? -7.704 -4.602 2.365 1.00 83.25 88 LYS A N 1
ATOM 712 C CA . LYS A 1 88 ? -6.331 -4.412 1.869 1.00 83.25 88 LYS A CA 1
ATOM 713 C C . LYS A 1 88 ? -6.196 -3.096 1.110 1.00 83.25 88 LYS A C 1
ATOM 715 O O . LYS A 1 88 ? -5.198 -2.405 1.302 1.00 83.25 88 LYS A O 1
ATOM 720 N N . SER A 1 89 ? -7.175 -2.761 0.273 1.00 80.62 89 SER A N 1
ATOM 721 C CA . SER A 1 89 ? -7.204 -1.491 -0.450 1.00 80.62 89 SER A CA 1
ATOM 722 C C . SER A 1 89 ? -7.269 -0.301 0.499 1.00 80.62 89 SER A C 1
ATOM 724 O O . SER A 1 89 ? -6.459 0.618 0.377 1.00 80.62 89 SER A O 1
ATOM 726 N N . ASP A 1 90 ? -8.148 -0.364 1.502 1.00 77.50 90 ASP A N 1
ATOM 727 C CA . ASP A 1 90 ? -8.280 0.682 2.520 1.00 77.50 90 ASP A CA 1
ATOM 728 C C . ASP A 1 90 ? -6.988 0.891 3.320 1.00 77.50 90 ASP A C 1
ATOM 730 O O . ASP A 1 90 ? -6.686 2.006 3.741 1.00 77.50 90 ASP A O 1
ATOM 734 N N . LEU A 1 91 ? -6.194 -0.166 3.520 1.00 78.88 91 LEU A N 1
ATOM 735 C CA . LEU A 1 91 ? -4.899 -0.086 4.200 1.00 78.88 91 LEU A CA 1
ATOM 736 C C . LEU A 1 91 ? -3.786 0.518 3.337 1.00 78.88 91 LEU A C 1
ATOM 738 O O . LEU A 1 91 ? -2.783 0.962 3.898 1.00 78.88 91 LEU A O 1
ATOM 742 N N . LEU A 1 92 ? -3.935 0.544 2.011 1.00 77.62 92 LEU A N 1
ATOM 743 C CA . LEU A 1 92 ? -2.976 1.194 1.117 1.00 77.62 92 LEU A CA 1
ATOM 744 C C . LEU A 1 92 ? -3.170 2.716 1.069 1.00 77.62 92 LEU A C 1
ATOM 746 O O . LEU A 1 92 ? -2.178 3.428 0.905 1.00 77.62 92 LEU A O 1
ATOM 750 N N . LEU A 1 93 ? -4.397 3.212 1.283 1.00 72.62 93 LEU A N 1
ATOM 751 C CA . LEU A 1 93 ? -4.722 4.646 1.220 1.00 72.62 93 LEU A CA 1
ATOM 752 C C . LEU A 1 93 ? -3.857 5.527 2.148 1.00 72.62 93 LEU A C 1
ATOM 754 O O . LEU A 1 93 ? -3.326 6.554 1.736 1.00 72.62 93 LEU A O 1
ATOM 758 N N . PRO A 1 94 ? -3.614 5.158 3.419 1.00 69.56 94 PRO A N 1
ATOM 759 C CA . PRO A 1 94 ? -2.812 5.989 4.314 1.00 69.56 94 PRO A CA 1
ATOM 760 C C . PRO A 1 94 ? -1.308 5.948 4.002 1.00 69.56 94 PRO A C 1
ATOM 762 O O . PRO A 1 94 ? -0.547 6.709 4.597 1.00 69.56 94 PRO A O 1
ATOM 765 N N . LEU A 1 95 ? -0.866 5.031 3.133 1.00 69.00 95 LEU A N 1
ATOM 766 C CA . LEU A 1 95 ? 0.544 4.820 2.770 1.00 69.00 95 LEU A CA 1
ATOM 767 C C . LEU A 1 95 ? 0.942 5.550 1.499 1.00 69.00 95 LEU A C 1
ATOM 769 O O . LEU A 1 95 ? 2.110 5.499 1.097 1.00 69.00 95 LEU A O 1
ATOM 773 N N . GLU A 1 96 ? -0.030 6.220 0.888 1.00 66.19 96 GLU A N 1
ATOM 774 C CA . GLU A 1 96 ? 0.140 7.126 -0.224 1.00 66.19 96 GLU A CA 1
ATOM 775 C C . GLU A 1 96 ? 1.267 8.113 0.073 1.00 66.19 96 GLU A C 1
ATOM 777 O O . GLU A 1 96 ? 1.144 9.043 0.873 1.00 66.19 96 GLU A O 1
ATOM 782 N N . SER A 1 97 ? 2.399 7.926 -0.604 1.00 61.72 97 SER A N 1
ATOM 783 C CA . SER A 1 97 ? 3.357 9.014 -0.724 1.00 61.72 97 SER A CA 1
ATOM 784 C C . SER A 1 97 ? 2.713 10.114 -1.573 1.00 61.72 97 SER A C 1
ATOM 786 O O . SER A 1 97 ? 1.897 9.834 -2.455 1.00 61.72 97 SER A O 1
ATOM 788 N N . GLY A 1 98 ? 3.096 11.377 -1.360 1.00 61.97 98 GLY A N 1
ATOM 789 C CA . GLY A 1 98 ? 2.516 12.521 -2.080 1.00 61.97 98 GLY A CA 1
ATOM 790 C C . GLY A 1 98 ? 2.560 12.434 -3.619 1.00 61.97 98 GLY A C 1
ATOM 791 O O . GLY A 1 98 ? 1.914 13.238 -4.281 1.00 61.97 98 GLY A O 1
ATOM 792 N N . ARG A 1 99 ? 3.277 11.459 -4.203 1.00 64.75 99 ARG A N 1
ATOM 793 C CA . ARG A 1 99 ? 3.265 11.158 -5.644 1.00 64.75 99 ARG A CA 1
ATOM 794 C C . ARG A 1 99 ? 1.961 10.529 -6.138 1.00 64.75 99 ARG A C 1
ATOM 796 O O . ARG A 1 99 ? 1.606 10.777 -7.282 1.00 64.75 99 ARG A O 1
ATOM 803 N N . ILE A 1 100 ? 1.254 9.752 -5.316 1.00 70.50 100 ILE A N 1
ATOM 804 C CA . ILE A 1 100 ? 0.065 8.996 -5.754 1.00 70.50 100 ILE A CA 1
ATOM 805 C C . ILE A 1 100 ? -1.232 9.421 -5.071 1.00 70.50 100 ILE A C 1
ATOM 807 O O . ILE A 1 100 ? -2.275 8.841 -5.350 1.00 70.50 100 ILE A O 1
ATOM 811 N N . SER A 1 101 ? -1.201 10.461 -4.237 1.00 69.75 101 SER A N 1
ATOM 812 C CA . SER A 1 101 ? -2.384 10.924 -3.496 1.00 69.75 101 SER A CA 1
ATOM 813 C C . SER A 1 101 ? -3.568 11.316 -4.384 1.00 69.75 101 SER A C 1
ATOM 815 O O . SER A 1 101 ? -4.733 11.241 -4.010 1.00 69.75 101 SER A O 1
ATOM 817 N N . HIS A 1 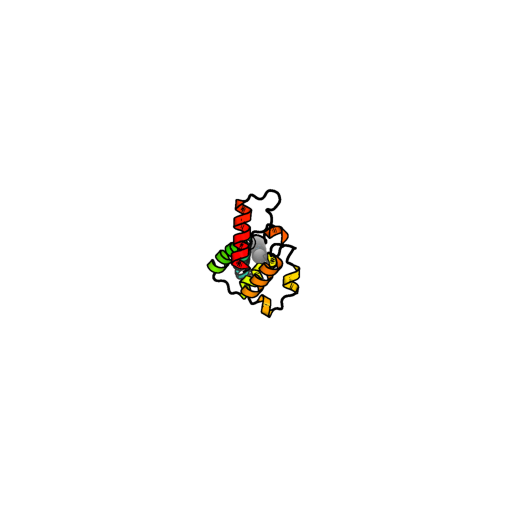102 ? -3.269 11.719 -5.613 1.00 74.44 102 HIS A N 1
ATOM 818 C CA . HIS A 1 102 ? -4.253 12.101 -6.611 1.00 74.44 102 HIS A CA 1
ATOM 819 C C . HIS A 1 102 ? -4.830 10.909 -7.403 1.00 74.44 102 HIS A C 1
ATOM 821 O O . HIS A 1 102 ? -5.730 11.111 -8.217 1.00 74.44 102 HIS A O 1
ATOM 827 N N . LEU A 1 103 ? -4.300 9.688 -7.244 1.00 71.25 103 LEU A N 1
ATOM 828 C CA . LEU A 1 103 ? -4.834 8.494 -7.913 1.00 71.25 103 LEU A CA 1
ATOM 829 C C . LEU A 1 103 ? -6.124 8.032 -7.253 1.00 71.25 103 LEU A C 1
ATOM 831 O O . LEU A 1 103 ? -7.087 7.700 -7.936 1.00 71.25 103 LEU A O 1
ATOM 835 N N . PHE A 1 104 ? -6.158 8.050 -5.927 1.00 71.75 104 PHE A N 1
ATOM 836 C CA . PHE A 1 104 ? -7.280 7.520 -5.164 1.00 71.75 104 PHE A CA 1
ATOM 837 C C . PHE A 1 104 ? -8.512 8.415 -5.241 1.00 71.75 104 PHE A C 1
ATOM 839 O O . PHE A 1 104 ? -9.629 7.919 -5.166 1.00 71.75 104 PHE A O 1
ATOM 846 N N . SER A 1 105 ? -8.334 9.707 -5.535 1.00 75.00 105 SER A N 1
ATOM 847 C CA . SER A 1 105 ? -9.444 10.606 -5.865 1.00 75.00 105 SER A CA 1
ATOM 848 C C . SER A 1 105 ? -10.055 10.362 -7.252 1.00 75.00 105 SER A C 1
ATOM 850 O O . SER A 1 105 ? -11.155 10.842 -7.519 1.00 75.00 105 SER A O 1
ATOM 852 N N . LYS A 1 106 ? -9.369 9.628 -8.140 1.00 74.75 106 LYS A N 1
ATOM 853 C CA . LYS A 1 106 ? -9.859 9.270 -9.484 1.00 74.75 106 LYS A CA 1
ATOM 854 C C . LYS A 1 106 ? -10.527 7.894 -9.534 1.00 74.75 106 LYS A C 1
ATOM 856 O O . LYS A 1 106 ? -11.177 7.585 -10.532 1.00 74.75 106 LYS A O 1
ATOM 861 N N . LEU A 1 107 ? -10.344 7.063 -8.508 1.00 77.12 107 LEU A N 1
ATOM 862 C CA . LEU A 1 107 ? -10.939 5.732 -8.433 1.00 77.12 107 LEU A CA 1
ATOM 863 C C . LEU A 1 107 ? -12.364 5.823 -7.874 1.00 77.12 107 LEU A C 1
ATOM 865 O O . LEU A 1 107 ? -12.621 6.501 -6.884 1.00 77.12 107 LEU A O 1
ATOM 869 N N . SER A 1 108 ? -13.299 5.125 -8.517 1.00 78.38 108 SER A N 1
ATOM 870 C CA . SER A 1 108 ? -14.650 4.916 -7.976 1.00 78.38 108 SER A CA 1
ATOM 871 C C . SER A 1 108 ? -14.621 3.979 -6.763 1.00 78.38 108 SER A C 1
ATOM 873 O O . SER A 1 108 ? -13.697 3.179 -6.614 1.00 78.38 108 SER A O 1
ATOM 875 N N . THR A 1 109 ? -15.654 4.026 -5.919 1.00 76.94 109 THR A N 1
ATOM 876 C CA . THR A 1 109 ? -15.780 3.155 -4.735 1.00 76.94 109 THR A CA 1
ATOM 877 C C . THR A 1 109 ? -15.660 1.669 -5.097 1.00 76.94 109 THR A C 1
ATOM 879 O O . THR A 1 109 ? -14.892 0.946 -4.477 1.00 76.94 109 THR A O 1
ATOM 882 N N . GLU A 1 110 ? -16.291 1.244 -6.193 1.00 79.69 110 GLU A N 1
ATOM 883 C CA . GLU A 1 110 ? -16.212 -0.130 -6.719 1.00 79.69 110 GLU A CA 1
ATOM 884 C C . GLU A 1 110 ? -14.793 -0.527 -7.171 1.00 79.69 110 GLU A C 1
ATOM 886 O O . GLU A 1 110 ? -14.414 -1.697 -7.162 1.00 79.69 110 GLU A O 1
ATOM 891 N N . GLN A 1 111 ? -13.984 0.440 -7.615 1.00 77.25 111 GLN A N 1
ATOM 892 C CA . GLN A 1 111 ? -12.588 0.191 -7.979 1.00 77.25 111 GLN A CA 1
ATOM 893 C C . GLN A 1 111 ? -11.682 0.106 -6.751 1.00 77.25 111 GLN A C 1
ATOM 895 O O . GLN A 1 111 ? -10.704 -0.639 -6.801 1.00 77.25 111 GLN A O 1
ATOM 900 N N . LEU A 1 112 ? -12.007 0.834 -5.679 1.00 79.12 112 LEU A N 1
ATOM 901 C CA . LEU A 1 112 ? -11.294 0.768 -4.404 1.00 79.12 112 LEU A CA 1
ATOM 902 C C . LEU A 1 112 ? -11.556 -0.554 -3.675 1.00 79.12 112 LEU A C 1
ATOM 904 O O . LEU A 1 112 ? -10.637 -1.093 -3.078 1.00 79.12 112 LEU A O 1
ATOM 908 N N . GLU A 1 113 ? -12.741 -1.148 -3.806 1.00 81.88 113 GLU A N 1
ATOM 909 C CA . GLU A 1 113 ? -13.041 -2.465 -3.214 1.00 81.88 113 GLU A CA 1
ATOM 910 C C . GLU A 1 113 ? -12.170 -3.603 -3.787 1.00 81.88 113 GLU A C 1
ATOM 912 O O . GLU A 1 113 ? -11.960 -4.625 -3.138 1.00 81.88 113 GLU A O 1
ATOM 917 N N . SER A 1 114 ? -11.593 -3.425 -4.981 1.00 85.06 114 SER A N 1
ATOM 918 C CA . SER A 1 114 ? -10.733 -4.425 -5.618 1.00 85.06 114 SER A CA 1
ATOM 919 C C . SER A 1 114 ? -9.248 -4.125 -5.411 1.00 85.06 114 SER A C 1
ATOM 921 O O . SER A 1 114 ? -8.661 -3.297 -6.114 1.00 85.06 114 SER A O 1
ATOM 923 N N . TYR A 1 115 ? -8.608 -4.891 -4.523 1.00 84.94 115 TYR A N 1
ATOM 924 C CA . TYR A 1 115 ? -7.165 -4.801 -4.272 1.00 84.94 115 TYR A CA 1
ATOM 925 C C . TYR A 1 115 ? -6.326 -4.905 -5.553 1.00 84.94 115 TYR A C 1
ATOM 927 O O . TYR A 1 115 ? -5.419 -4.107 -5.782 1.00 84.94 115 TYR A O 1
ATOM 935 N N . ASP A 1 116 ? -6.667 -5.846 -6.434 1.00 84.75 116 ASP A N 1
ATOM 936 C CA . ASP A 1 116 ? -5.967 -6.066 -7.701 1.00 84.75 116 ASP A CA 1
ATOM 937 C C . ASP A 1 116 ? -6.006 -4.843 -8.628 1.00 84.75 116 ASP A C 1
ATOM 939 O O . ASP A 1 116 ? -5.033 -4.558 -9.336 1.00 84.75 116 ASP A O 1
ATOM 943 N N . ARG A 1 117 ? -7.121 -4.100 -8.635 1.00 84.31 117 ARG A N 1
ATOM 944 C CA . ARG A 1 117 ? -7.238 -2.862 -9.416 1.00 84.31 117 ARG A CA 1
ATOM 945 C C . ARG A 1 117 ? -6.386 -1.761 -8.808 1.00 84.31 117 ARG A C 1
ATOM 947 O O . ARG A 1 117 ? -5.597 -1.158 -9.531 1.00 84.31 117 ARG A O 1
ATOM 954 N N . VAL A 1 118 ? -6.487 -1.562 -7.494 1.00 82.88 118 VAL A N 1
ATOM 955 C CA . VAL A 1 118 ? -5.687 -0.575 -6.758 1.00 82.88 118 VAL A CA 1
ATOM 956 C C . VAL A 1 118 ? -4.191 -0.829 -6.963 1.00 82.88 118 VAL A C 1
ATOM 958 O O . VAL A 1 118 ? -3.456 0.078 -7.353 1.00 82.88 118 VAL A O 1
ATOM 961 N N . LYS A 1 119 ? -3.750 -2.083 -6.823 1.00 85.75 119 LYS A N 1
ATOM 962 C CA . LYS A 1 119 ? -2.380 -2.524 -7.109 1.00 85.75 119 LYS A CA 1
ATOM 963 C C . LYS A 1 119 ? -1.930 -2.135 -8.516 1.00 85.75 119 LYS A C 1
ATOM 965 O O . LYS A 1 119 ? -0.876 -1.518 -8.673 1.00 85.75 119 LYS A O 1
ATOM 970 N N . LYS A 1 120 ? -2.714 -2.479 -9.543 1.00 84.81 120 LYS A N 1
ATOM 971 C CA . LYS A 1 120 ? -2.377 -2.159 -10.941 1.00 84.81 120 LYS A CA 1
ATOM 972 C C . LYS A 1 120 ? -2.264 -0.654 -11.164 1.00 84.81 120 LYS A C 1
ATOM 974 O O . LYS A 1 120 ? -1.338 -0.224 -11.845 1.00 84.81 120 LYS A O 1
ATOM 979 N N . THR A 1 121 ? -3.154 0.135 -10.567 1.00 82.81 121 THR A N 1
ATOM 980 C CA . THR A 1 121 ? -3.122 1.599 -10.657 1.00 82.81 121 THR A CA 1
ATOM 981 C C . THR A 1 121 ? -1.860 2.179 -10.016 1.00 82.81 121 THR A C 1
ATOM 983 O O . THR A 1 121 ? -1.163 2.966 -10.659 1.00 82.81 121 THR A O 1
ATOM 986 N N . ILE A 1 122 ? -1.510 1.739 -8.803 1.00 81.56 122 ILE A N 1
ATOM 987 C CA . ILE A 1 122 ? -0.282 2.164 -8.110 1.00 81.56 122 ILE A CA 1
ATOM 988 C C . ILE A 1 122 ? 0.951 1.835 -8.958 1.00 81.56 122 ILE A C 1
ATOM 990 O O . ILE A 1 122 ? 1.799 2.698 -9.181 1.00 81.56 122 ILE A O 1
ATOM 994 N N . LEU A 1 123 ? 1.032 0.605 -9.471 1.00 81.69 123 LEU A N 1
ATOM 995 C CA . LEU A 1 123 ? 2.147 0.160 -10.304 1.00 81.69 123 LEU A CA 1
ATOM 996 C C . LEU A 1 123 ? 2.220 0.926 -11.626 1.00 81.69 123 LEU A C 1
ATOM 998 O O . LEU A 1 123 ? 3.318 1.241 -12.070 1.00 81.69 123 LEU A O 1
ATOM 1002 N N . SER A 1 124 ? 1.080 1.251 -12.244 1.00 80.19 124 SER A N 1
ATOM 1003 C CA . SER A 1 124 ? 1.059 2.011 -13.496 1.00 80.19 124 SER A CA 1
ATOM 1004 C C . SER A 1 124 ? 1.557 3.444 -13.333 1.00 80.19 124 SER A C 1
ATOM 1006 O O . SER A 1 124 ? 2.257 3.933 -14.216 1.00 80.19 124 SER A O 1
ATOM 1008 N N . GLU A 1 125 ? 1.245 4.090 -12.208 1.00 79.81 125 GLU A N 1
ATOM 1009 C CA . GLU A 1 125 ? 1.642 5.477 -11.951 1.00 79.81 125 GLU A CA 1
ATOM 1010 C C . GLU A 1 125 ? 3.087 5.570 -11.442 1.00 79.81 125 GLU A C 1
ATOM 1012 O O . GLU A 1 125 ? 3.824 6.488 -11.789 1.00 79.81 125 GLU A O 1
ATOM 1017 N N . LEU A 1 126 ? 3.519 4.590 -10.640 1.00 77.94 126 LEU A N 1
ATOM 1018 C CA . LEU A 1 126 ? 4.879 4.505 -10.097 1.00 77.94 126 LEU A CA 1
ATOM 1019 C C . LEU A 1 126 ? 5.845 3.722 -10.996 1.00 77.94 126 LEU A C 1
ATOM 1021 O O . LEU A 1 126 ? 6.919 3.301 -10.548 1.00 77.94 126 LEU A O 1
ATOM 1025 N N . ARG A 1 127 ? 5.473 3.522 -12.264 1.00 76.94 127 ARG A N 1
ATOM 1026 C CA . ARG A 1 127 ? 6.366 2.978 -13.286 1.00 76.94 127 ARG A CA 1
ATOM 1027 C C . ARG A 1 127 ? 7.594 3.866 -13.447 1.00 76.94 127 ARG A C 1
ATOM 1029 O O . ARG A 1 127 ? 7.538 5.089 -13.327 1.00 76.94 127 ARG A O 1
ATOM 1036 N N . LEU A 1 128 ? 8.711 3.221 -13.755 1.00 77.94 128 LEU A N 1
ATOM 1037 C CA . LEU A 1 128 ? 9.940 3.913 -14.110 1.00 77.94 128 LEU A CA 1
ATOM 1038 C C . LEU A 1 128 ? 9.719 4.748 -15.374 1.00 77.94 128 LEU A C 1
ATOM 1040 O O . LEU A 1 128 ? 9.041 4.315 -16.311 1.00 77.94 128 LEU A O 1
ATOM 1044 N N . SER A 1 129 ? 10.319 5.938 -15.425 1.00 78.44 129 SER A N 1
ATOM 1045 C CA . SER A 1 129 ? 10.368 6.674 -16.685 1.00 78.44 129 SER A CA 1
ATOM 1046 C C . SER A 1 129 ? 11.265 5.920 -17.681 1.00 78.44 129 SER A C 1
ATOM 1048 O O . SER A 1 129 ? 12.176 5.200 -17.262 1.00 78.44 129 SER A O 1
ATOM 1050 N N . PRO A 1 130 ? 11.091 6.093 -19.004 1.00 78.50 130 PRO A N 1
ATOM 1051 C CA . PRO A 1 130 ? 11.967 5.461 -19.993 1.00 78.50 130 PRO A CA 1
ATOM 1052 C C . PRO A 1 130 ? 13.462 5.714 -19.740 1.00 78.50 130 PRO A C 1
ATOM 1054 O O . PRO A 1 130 ? 14.286 4.840 -19.985 1.00 78.50 130 PRO A O 1
ATOM 1057 N N . GLY A 1 131 ? 13.824 6.885 -19.202 1.00 78.38 131 GLY A N 1
ATOM 1058 C CA . GLY A 1 131 ? 15.207 7.204 -18.840 1.00 78.38 131 GLY A CA 1
ATOM 1059 C C . GLY A 1 131 ? 15.738 6.388 -17.658 1.00 78.38 131 GLY A C 1
ATOM 1060 O O . GLY A 1 131 ? 16.920 6.040 -17.652 1.00 78.38 131 GLY A O 1
ATOM 1061 N N . ASP A 1 132 ? 14.869 6.037 -16.709 1.00 80.12 132 ASP A N 1
ATOM 1062 C CA . ASP A 1 132 ? 15.217 5.250 -15.522 1.00 80.12 132 ASP A CA 1
ATOM 1063 C C . ASP A 1 132 ? 15.426 3.764 -15.837 1.00 80.12 132 ASP A C 1
ATOM 1065 O O . ASP A 1 132 ? 16.093 3.078 -15.068 1.00 80.12 132 ASP A O 1
ATOM 1069 N N . TYR A 1 133 ? 14.892 3.267 -16.961 1.00 80.38 133 TYR A N 1
ATOM 1070 C CA . TYR A 1 133 ? 15.185 1.920 -17.470 1.00 80.38 133 TYR A CA 1
ATOM 1071 C C . TYR A 1 133 ? 16.552 1.826 -18.150 1.00 80.38 133 TYR A C 1
ATOM 1073 O O . TYR A 1 133 ? 17.123 0.745 -18.252 1.00 80.38 133 TYR A O 1
ATOM 1081 N N . LEU A 1 134 ? 17.075 2.942 -18.658 1.00 83.38 134 LEU A N 1
ATOM 1082 C CA . LEU A 1 134 ? 18.299 2.939 -19.457 1.00 83.38 134 LEU A CA 1
ATOM 1083 C C . LEU A 1 134 ? 19.554 3.169 -18.618 1.00 83.38 134 LEU A C 1
ATOM 1085 O O . LEU A 1 134 ? 20.648 2.825 -19.067 1.00 83.38 134 LEU A O 1
ATOM 1089 N N . ARG A 1 135 ? 19.432 3.793 -17.437 1.00 83.25 135 ARG A N 1
ATOM 1090 C CA . ARG A 1 135 ? 20.590 4.179 -16.622 1.00 83.25 135 ARG A CA 1
ATOM 1091 C C . ARG A 1 135 ? 20.353 4.048 -15.114 1.00 83.25 135 ARG A C 1
ATOM 1093 O O . ARG A 1 135 ? 19.260 4.371 -14.645 1.00 83.25 135 ARG A O 1
ATOM 1100 N N . PRO A 1 136 ? 21.395 3.663 -14.351 1.00 82.56 136 PRO A N 1
ATOM 1101 C CA . PRO A 1 136 ? 21.343 3.654 -12.896 1.00 82.56 136 PRO A CA 1
ATOM 1102 C C . PRO A 1 136 ? 21.153 5.067 -12.341 1.00 82.56 136 PRO A C 1
ATOM 1104 O O . PRO A 1 136 ? 21.625 6.057 -12.914 1.00 82.56 136 PRO A O 1
ATOM 1107 N N . ALA A 1 137 ? 20.468 5.155 -11.203 1.00 81.38 137 ALA A N 1
ATOM 1108 C CA . ALA A 1 137 ? 20.308 6.400 -10.475 1.00 81.38 137 ALA A CA 1
ATOM 1109 C C . ALA A 1 137 ? 21.660 6.897 -9.933 1.00 81.38 137 ALA A C 1
ATOM 1111 O O . ALA A 1 137 ? 22.647 6.162 -9.828 1.00 81.38 137 ALA A O 1
ATOM 1112 N N . ARG A 1 138 ? 21.720 8.181 -9.567 1.00 75.50 138 ARG A N 1
ATOM 1113 C CA . ARG A 1 138 ? 22.939 8.779 -9.014 1.00 75.50 138 ARG A CA 1
ATOM 1114 C C . ARG A 1 138 ? 23.292 8.065 -7.701 1.00 75.50 138 ARG A C 1
ATOM 1116 O O . ARG A 1 138 ? 22.527 8.148 -6.747 1.00 75.50 138 ARG A O 1
ATOM 1123 N N . ASN A 1 139 ? 24.452 7.403 -7.671 1.00 80.88 139 ASN A N 1
ATOM 1124 C CA . ASN A 1 139 ? 24.962 6.560 -6.574 1.00 80.88 139 ASN A CA 1
ATOM 1125 C C . ASN A 1 139 ? 24.342 5.152 -6.452 1.00 80.88 139 ASN A C 1
ATOM 1127 O O . ASN A 1 139 ? 24.550 4.485 -5.441 1.00 80.88 139 ASN A O 1
ATOM 1131 N N . GLU A 1 140 ? 23.616 4.675 -7.461 1.00 84.50 140 GLU A N 1
ATOM 1132 C CA . GLU A 1 140 ? 23.156 3.286 -7.517 1.00 84.50 140 GLU A CA 1
ATOM 1133 C C . GLU A 1 140 ? 24.248 2.377 -8.103 1.00 84.50 140 GLU A C 1
ATOM 1135 O O . GLU A 1 140 ? 24.922 2.730 -9.074 1.00 84.50 140 GLU A O 1
ATOM 1140 N N . THR A 1 141 ? 24.440 1.195 -7.514 1.00 88.06 141 THR A N 1
ATOM 1141 C CA . THR A 1 141 ? 25.341 0.179 -8.071 1.00 88.06 141 THR A CA 1
ATOM 1142 C C . THR A 1 141 ? 24.66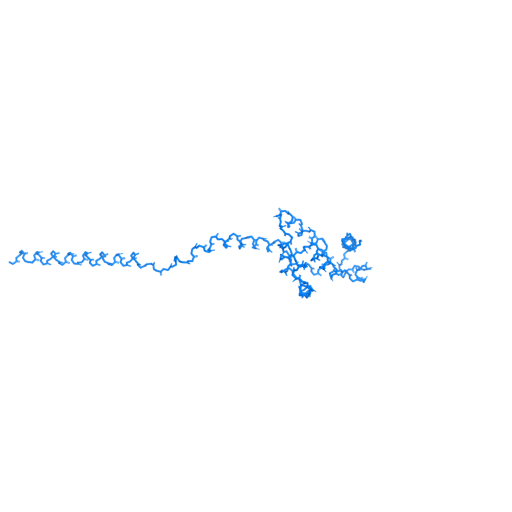7 -0.539 -9.238 1.00 88.06 141 THR A C 1
ATOM 1144 O O . THR A 1 141 ? 23.449 -0.699 -9.268 1.00 88.06 141 THR A O 1
ATOM 1147 N N . TRP A 1 142 ? 25.456 -1.051 -10.184 1.00 86.69 142 TRP A N 1
ATOM 1148 C CA . TRP A 1 142 ? 24.923 -1.832 -11.308 1.00 86.69 142 TRP A CA 1
ATOM 1149 C C . TRP A 1 142 ? 24.097 -3.051 -10.871 1.00 86.69 142 TRP A C 1
ATOM 1151 O O . TRP A 1 142 ? 23.138 -3.408 -11.547 1.00 86.69 142 TRP A O 1
ATOM 1161 N N . LEU A 1 143 ? 24.432 -3.656 -9.727 1.00 87.25 143 LEU A N 1
ATOM 1162 C CA . LEU A 1 143 ? 23.685 -4.782 -9.167 1.00 87.25 143 LEU A CA 1
ATOM 1163 C C . LEU A 1 143 ? 22.287 -4.363 -8.684 1.00 87.25 143 LEU A C 1
ATOM 1165 O O . LEU A 1 143 ? 21.306 -5.028 -9.008 1.00 87.25 143 LEU A O 1
ATOM 1169 N N . HIS A 1 144 ? 22.185 -3.255 -7.942 1.00 83.31 144 HIS A N 1
ATOM 1170 C CA . HIS A 1 144 ? 20.890 -2.737 -7.488 1.00 83.31 144 HIS A CA 1
ATOM 1171 C C . HIS A 1 144 ? 20.033 -2.276 -8.669 1.00 83.31 144 HIS A C 1
ATOM 1173 O O . HIS A 1 144 ? 18.844 -2.574 -8.712 1.00 83.31 144 HIS A O 1
ATOM 1179 N N . PHE A 1 145 ? 20.658 -1.661 -9.676 1.00 84.62 145 PHE A N 1
ATOM 1180 C CA . PHE A 1 145 ? 19.991 -1.276 -10.914 1.00 84.62 145 PHE A CA 1
ATOM 1181 C C . PHE A 1 145 ? 19.386 -2.469 -11.669 1.00 84.62 145 PHE A C 1
ATOM 1183 O O . PHE A 1 145 ? 18.235 -2.399 -12.098 1.00 84.62 145 PHE A O 1
ATOM 1190 N N . ALA A 1 146 ? 20.131 -3.570 -11.806 1.00 86.50 146 ALA A N 1
ATOM 1191 C CA . ALA A 1 146 ? 19.636 -4.783 -12.457 1.00 86.50 146 ALA A CA 1
ATOM 1192 C C . ALA A 1 146 ? 18.443 -5.387 -11.698 1.00 86.50 146 ALA A C 1
ATOM 1194 O O . ALA A 1 146 ? 17.380 -5.570 -12.286 1.00 86.50 146 ALA A O 1
ATOM 1195 N N . SER A 1 147 ? 18.589 -5.585 -10.382 1.00 84.81 147 SER A N 1
ATOM 1196 C CA . SER A 1 147 ? 17.518 -6.092 -9.506 1.00 84.81 147 SER A CA 1
ATOM 1197 C C . SER A 1 147 ? 16.252 -5.230 -9.591 1.00 84.81 147 SER A C 1
ATOM 1199 O O . SER A 1 147 ? 15.130 -5.722 -9.737 1.00 84.81 147 SER A O 1
ATOM 1201 N N . ARG A 1 148 ? 16.435 -3.907 -9.595 1.00 84.62 148 ARG A N 1
ATOM 1202 C CA . ARG A 1 148 ? 15.357 -2.944 -9.775 1.00 84.62 148 ARG A CA 1
ATOM 1203 C C . ARG A 1 148 ? 14.629 -3.139 -11.103 1.00 84.62 148 ARG A C 1
ATOM 1205 O O . ARG A 1 148 ? 13.405 -3.254 -11.097 1.00 84.62 148 ARG A O 1
ATOM 1212 N N . ILE A 1 149 ? 15.340 -3.191 -12.229 1.00 85.75 149 ILE A N 1
ATOM 1213 C CA . ILE A 1 149 ? 14.705 -3.385 -13.542 1.00 85.75 149 ILE A CA 1
ATOM 1214 C C . ILE A 1 149 ? 13.972 -4.724 -13.607 1.00 85.75 149 ILE A C 1
ATOM 1216 O O . ILE A 1 149 ? 12.839 -4.757 -14.087 1.00 85.75 149 ILE A O 1
ATOM 1220 N N . GLU A 1 150 ? 14.577 -5.798 -13.099 1.00 84.75 150 GLU A N 1
ATOM 1221 C CA . GLU A 1 150 ? 13.960 -7.127 -13.047 1.00 84.75 150 GLU A CA 1
ATOM 1222 C C . GLU A 1 150 ? 12.631 -7.098 -12.284 1.00 84.75 150 GLU A C 1
ATOM 1224 O O . GLU A 1 150 ? 11.625 -7.606 -12.783 1.00 84.75 150 GLU A O 1
ATOM 1229 N N . SER A 1 151 ? 12.591 -6.413 -11.136 1.00 82.50 151 SER A N 1
ATOM 1230 C CA . SER A 1 151 ? 11.369 -6.286 -10.335 1.00 82.50 151 SER A CA 1
ATOM 1231 C C . SER A 1 151 ? 10.235 -5.569 -11.080 1.00 82.50 151 SER A C 1
ATOM 1233 O O . SER A 1 151 ? 9.076 -5.974 -10.995 1.00 82.50 151 SER A O 1
ATOM 1235 N N . TYR A 1 152 ? 10.546 -4.538 -11.874 1.00 80.12 152 TYR A N 1
ATOM 1236 C CA . TYR A 1 152 ? 9.540 -3.870 -12.701 1.00 80.12 152 TYR A CA 1
ATOM 1237 C C . TYR A 1 152 ? 9.162 -4.702 -13.924 1.00 80.12 152 TYR A C 1
ATOM 1239 O O . TYR A 1 152 ? 7.991 -4.716 -14.291 1.00 80.12 152 TYR A O 1
ATOM 1247 N N . HIS A 1 153 ? 10.111 -5.400 -14.551 1.00 79.69 153 HIS A N 1
ATOM 1248 C CA . HIS A 1 153 ? 9.839 -6.254 -15.706 1.00 79.69 153 HIS A CA 1
ATOM 1249 C C . HIS A 1 153 ? 8.885 -7.397 -15.344 1.00 79.69 153 HIS A C 1
ATOM 1251 O O . HIS A 1 153 ? 7.953 -7.657 -16.095 1.00 79.69 153 HIS A O 1
ATOM 1257 N N . ALA A 1 154 ? 9.072 -8.043 -14.189 1.00 75.94 154 ALA A N 1
ATOM 1258 C CA . ALA A 1 154 ? 8.227 -9.150 -13.736 1.00 75.94 154 ALA A CA 1
ATOM 1259 C C . ALA A 1 154 ? 6.770 -8.743 -13.444 1.00 75.94 154 ALA A C 1
ATOM 1261 O O . ALA A 1 154 ? 5.875 -9.583 -13.461 1.00 75.94 154 ALA A O 1
ATOM 1262 N N . VAL A 1 155 ? 6.536 -7.461 -13.149 1.00 70.94 155 VAL A N 1
ATOM 1263 C CA . VAL A 1 155 ? 5.236 -6.954 -12.688 1.00 70.94 155 VAL A CA 1
ATOM 1264 C C . VAL A 1 155 ? 4.509 -6.126 -13.754 1.00 70.94 155 VAL A C 1
ATOM 1266 O O . VAL A 1 155 ? 3.281 -6.035 -13.735 1.00 70.94 155 VAL A O 1
ATOM 1269 N N . CYS A 1 156 ? 5.244 -5.491 -14.671 1.00 62.31 156 CYS A N 1
ATOM 1270 C CA . CYS A 1 156 ? 4.695 -4.560 -15.659 1.00 62.31 156 CYS A CA 1
ATOM 1271 C C . CYS A 1 156 ? 4.599 -5.108 -17.090 1.00 62.31 156 CYS A C 1
ATOM 1273 O O . CYS A 1 156 ? 3.895 -4.470 -17.877 1.00 62.31 156 CYS A O 1
ATOM 1275 N N . MET A 1 157 ? 5.298 -6.190 -17.446 1.00 56.72 157 MET A N 1
ATOM 1276 C CA . MET A 1 157 ? 5.197 -6.859 -18.755 1.00 56.72 157 MET A CA 1
ATOM 1277 C C . MET A 1 157 ? 4.521 -8.216 -18.614 1.00 56.72 157 MET A C 1
ATOM 1279 O O . MET A 1 157 ? 3.740 -8.547 -19.531 1.00 56.72 157 MET A O 1
#

pLDDT: mean 74.2, std 12.12, range [41.16, 90.5]

Secondary structure (DSSP, 8-state):
-HHHHHHHHHHHHHHHHHHHHHHHHHHHH-----SSSTTTHHHHHHHHHHHHHHHHH-PPPPSSS-HHHHHHHHHHHHHHTT--HHHHHHHHGGG--TTTHHHHTTS-HHHHS-HHHHHHHHHHHSPPPHHHHHSPPTT--HHHHHHHHHHHHHHH-